Protein AF-A7T9F2-F1 (afdb_monomer_lite)

Foldseek 3Di:
DQVPDDDPDPVRVVVVVVCCVVVVVVVVVVVVVVVVVVVVVLVVVLVVVCVVPDPDDDCDVVSVVSSVVSVVVVVVVVLVVQLVVCVVPVVDDSVVSSVVSVCVVVVVNNNPDD

InterPro domains:
  IPR003280 Two pore domain potassium channel [PTHR11003] (1-114)
  IPR013099 Potassium channel domain [PF07885] (1-35)
  IPR013099 Potassium channel domain [PF07885] (74-114)

Sequence (114 aa):
GYGSITPRTPAGQLTTIAYALIGIPLTLLTLRSVGVHINAFHFYLIRSTHKKHCKNEKCTHEEVASIIMSTSGLLLTVIIVAVVMFFSVTSWTFTEALYFVFVSCSTVGFGDYV

Organism: Nematostella vectensis (NCBI:txid45351)

Radius of gyration: 20.21 Å; chains: 1; bounding box: 46×32×54 Å

Secondary structure (DSSP, 8-state):
---SS---SHHHHHHHHHHHHHHHHHHHHHHHHHHHHHHHHHHHHHHHHHHHH--SS--SHHHHHHHHHHHHHHHHHHHHHHHHHHHHHH---HHHHHHHHHHHHTT----S--

pLDDT: mean 87.22, std 11.13, range [54.22, 97.81]

Structure (mmCIF, N/CA/C/O backbone):
data_AF-A7T9F2-F1
#
_entry.id   AF-A7T9F2-F1
#
loop_
_atom_site.group_PDB
_atom_site.id
_atom_site.type_symbol
_atom_site.label_atom_id
_atom_site.label_alt_id
_atom_site.label_comp_id
_atom_site.label_asym_id
_atom_site.label_entity_id
_atom_site.label_seq_id
_atom_site.pdbx_PDB_ins_code
_atom_site.Cartn_x
_atom_site.Cartn_y
_atom_site.Cartn_z
_atom_site.occupancy
_atom_site.B_iso_or_equiv
_atom_site.auth_seq_id
_atom_site.auth_comp_id
_atom_site.auth_asym_id
_atom_site.auth_atom_id
_atom_site.pdbx_PDB_model_num
ATOM 1 N N . GLY A 1 1 ? -5.822 -5.350 8.282 1.00 85.62 1 GLY A N 1
ATOM 2 C CA . GLY A 1 1 ? -6.917 -4.513 8.805 1.00 85.62 1 GLY A CA 1
ATOM 3 C C . GLY A 1 1 ? -6.448 -3.941 10.115 1.00 85.62 1 GLY A C 1
ATOM 4 O O . GLY A 1 1 ? -5.964 -4.721 10.914 1.00 85.62 1 GLY A O 1
ATOM 5 N N . TYR A 1 2 ? -6.542 -2.625 10.302 1.00 91.50 2 TYR A N 1
ATOM 6 C CA . TYR A 1 2 ? -5.805 -1.924 11.361 1.00 91.50 2 TYR A CA 1
ATOM 7 C C . TYR A 1 2 ? -6.197 -2.296 12.793 1.00 91.50 2 TYR A C 1
ATOM 9 O O . TYR A 1 2 ? -5.390 -2.173 13.697 1.00 91.50 2 TYR A O 1
ATOM 17 N N . GLY A 1 3 ? -7.431 -2.740 13.036 1.00 90.75 3 GLY A N 1
ATOM 18 C CA . GLY A 1 3 ? -7.832 -3.210 14.366 1.00 90.75 3 GLY A CA 1
ATOM 19 C C . GLY A 1 3 ? -7.975 -2.121 15.440 1.00 90.75 3 GLY A C 1
ATOM 20 O O . GLY A 1 3 ? -8.411 -2.440 16.544 1.00 90.75 3 GLY A O 1
ATOM 21 N N . SER A 1 4 ? -7.715 -0.848 15.117 1.00 91.19 4 SER A N 1
ATOM 22 C CA . SER A 1 4 ? -7.968 0.301 16.000 1.00 91.19 4 SER A CA 1
ATOM 23 C C . SER A 1 4 ? -9.445 0.428 16.400 1.00 91.19 4 SER A C 1
ATOM 25 O O . SER A 1 4 ? -9.763 0.866 17.503 1.00 91.19 4 SER A O 1
ATOM 27 N N . ILE A 1 5 ? -10.359 -0.031 15.538 1.00 92.38 5 ILE A N 1
ATOM 28 C CA . ILE A 1 5 ? -11.799 -0.147 15.801 1.00 92.38 5 ILE A CA 1
ATOM 29 C C . ILE A 1 5 ? -12.259 -1.552 15.391 1.00 92.38 5 ILE A C 1
ATOM 31 O O . ILE A 1 5 ? -11.975 -2.005 14.281 1.00 92.38 5 ILE A O 1
ATOM 35 N N . THR A 1 6 ? -12.969 -2.255 16.282 1.00 92.81 6 THR A N 1
ATOM 36 C CA . THR A 1 6 ? -13.397 -3.654 16.079 1.00 92.81 6 THR A CA 1
ATOM 37 C C . THR A 1 6 ? -14.826 -3.919 16.575 1.00 92.81 6 THR A C 1
ATOM 39 O O . THR A 1 6 ? -15.268 -3.301 17.549 1.00 92.81 6 THR A O 1
ATOM 42 N N . PRO A 1 7 ? -15.575 -4.842 15.935 1.00 94.75 7 PRO A N 1
ATOM 43 C CA . PRO A 1 7 ? -16.935 -5.179 16.348 1.00 94.75 7 PRO A CA 1
ATOM 44 C C . PRO A 1 7 ? -16.941 -5.912 17.698 1.00 94.75 7 PRO A C 1
ATOM 46 O O . PRO A 1 7 ? -16.289 -6.943 17.873 1.00 94.75 7 PRO A O 1
ATOM 49 N N . ARG A 1 8 ? -17.721 -5.393 18.654 1.00 96.31 8 ARG A N 1
ATOM 50 C CA . ARG A 1 8 ? -17.874 -5.979 19.999 1.00 96.31 8 ARG A CA 1
ATOM 51 C C . ARG A 1 8 ? -19.139 -6.826 20.165 1.00 96.31 8 ARG A C 1
ATOM 53 O O . ARG A 1 8 ? -19.210 -7.617 21.097 1.00 96.31 8 ARG A O 1
ATOM 60 N N . THR A 1 9 ? -20.131 -6.667 19.288 1.00 97.75 9 THR A N 1
ATOM 61 C CA . THR A 1 9 ? -21.405 -7.397 19.370 1.00 97.75 9 THR A CA 1
ATOM 62 C C . THR A 1 9 ? -21.363 -8.699 18.561 1.00 97.75 9 THR A C 1
ATOM 64 O O . THR A 1 9 ? -20.728 -8.727 17.501 1.00 97.75 9 THR A O 1
ATOM 67 N N . PRO A 1 10 ? -22.087 -9.757 18.981 1.00 97.00 10 PRO A N 1
ATOM 68 C CA . PRO A 1 10 ? -22.145 -11.019 18.235 1.00 97.00 10 PRO A CA 1
ATOM 69 C C . PRO A 1 10 ? -22.642 -10.844 16.792 1.00 97.00 10 PRO A C 1
ATOM 71 O O . PRO A 1 10 ? -22.060 -11.388 15.857 1.00 97.00 10 PRO A O 1
ATOM 74 N N . ALA A 1 11 ? -23.676 -10.018 16.591 1.00 97.44 11 ALA A N 1
ATOM 75 C CA . ALA A 1 11 ? -24.203 -9.711 15.261 1.00 97.44 11 ALA A CA 1
ATOM 76 C C . ALA A 1 11 ? -23.174 -8.983 14.375 1.00 97.44 11 ALA A C 1
ATOM 78 O O . ALA A 1 11 ? -23.042 -9.297 13.190 1.00 97.44 11 ALA A O 1
ATOM 79 N N . GLY A 1 12 ? -22.409 -8.045 14.949 1.00 96.88 12 GLY A N 1
ATOM 80 C CA . GLY A 1 12 ? -21.341 -7.344 14.237 1.00 96.88 12 GLY A CA 1
ATOM 81 C C . GLY A 1 12 ? -20.223 -8.293 13.810 1.00 96.88 12 GLY A C 1
ATOM 82 O O . GLY A 1 12 ? -19.813 -8.269 12.654 1.00 96.88 12 GLY A O 1
ATOM 83 N N . GLN A 1 13 ? -19.790 -9.185 14.706 1.00 97.19 13 GLN A N 1
ATOM 84 C CA . GLN A 1 13 ? -18.762 -10.189 14.410 1.00 97.19 13 GLN A CA 1
ATOM 85 C C . GLN A 1 13 ? -19.195 -11.146 13.291 1.00 97.19 13 GLN A C 1
ATOM 87 O O . GLN A 1 13 ? -18.432 -11.370 12.352 1.00 97.19 13 GLN A O 1
ATOM 92 N N . LEU A 1 14 ? -20.434 -11.652 13.335 1.00 97.81 14 LEU A N 1
ATOM 93 C CA . LEU A 1 14 ? -20.966 -12.535 12.292 1.00 97.81 14 LEU A CA 1
ATOM 94 C C . LEU A 1 14 ? -21.044 -11.831 10.926 1.00 97.81 14 LEU A C 1
ATOM 96 O O . LEU A 1 14 ? -20.670 -12.404 9.903 1.00 97.81 14 LEU A O 1
ATOM 100 N N . THR A 1 15 ? -21.459 -10.562 10.917 1.00 96.75 15 THR A N 1
ATOM 101 C CA . THR A 1 15 ? -21.501 -9.736 9.69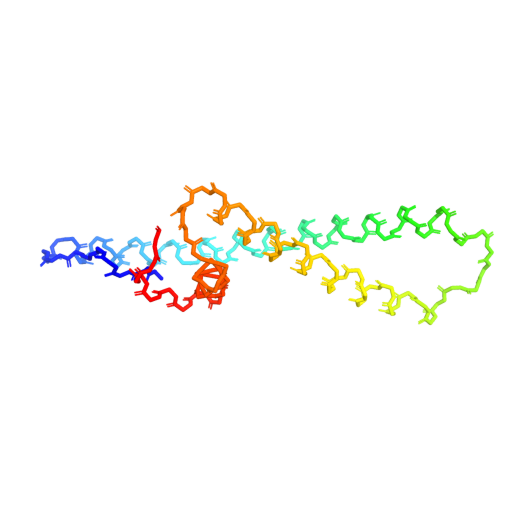9 1.00 96.75 15 THR A CA 1
ATOM 102 C C . THR A 1 15 ? -20.099 -9.514 9.127 1.00 96.75 15 THR A C 1
ATOM 104 O O . THR A 1 15 ? -19.902 -9.624 7.918 1.00 96.75 15 THR A O 1
ATOM 107 N N . THR A 1 16 ? -19.096 -9.264 9.978 1.00 96.31 16 THR A N 1
ATOM 108 C CA . THR A 1 16 ? -17.695 -9.133 9.550 1.00 96.31 16 THR A CA 1
ATOM 109 C C . THR A 1 16 ? -17.158 -10.421 8.929 1.00 96.31 16 THR A C 1
ATOM 111 O O . THR A 1 16 ? -16.464 -10.345 7.917 1.00 96.31 16 THR A O 1
ATOM 114 N N . ILE A 1 17 ? -17.505 -11.594 9.472 1.00 97.25 17 ILE A N 1
ATOM 115 C CA . ILE A 1 17 ? -17.122 -12.889 8.885 1.00 97.25 17 ILE A CA 1
ATOM 116 C C . ILE A 1 17 ? -17.710 -13.028 7.475 1.00 97.25 17 ILE A C 1
ATOM 118 O O . ILE A 1 17 ? -16.969 -13.291 6.529 1.00 97.25 17 ILE A O 1
ATOM 122 N N . ALA A 1 18 ? -19.017 -12.799 7.313 1.00 97.81 18 ALA A N 1
ATOM 123 C CA . ALA A 1 18 ? -19.677 -12.889 6.009 1.00 97.81 18 ALA A CA 1
ATOM 124 C C . ALA A 1 18 ? -19.081 -11.904 4.985 1.00 97.81 18 ALA A C 1
ATOM 126 O O . ALA A 1 18 ? -18.804 -12.279 3.845 1.00 97.81 18 ALA A O 1
ATOM 127 N N . TYR A 1 19 ? -18.815 -10.664 5.409 1.00 96.81 19 TYR A N 1
ATOM 128 C CA . TYR A 1 19 ? -18.162 -9.652 4.581 1.00 96.81 19 TYR A CA 1
ATOM 129 C C . TYR A 1 19 ? -16.752 -10.078 4.152 1.00 96.81 19 TYR A C 1
ATOM 131 O O . TYR A 1 19 ? -16.415 -9.977 2.975 1.00 96.81 19 TYR A O 1
ATOM 139 N N . ALA A 1 20 ? -15.931 -10.584 5.076 1.00 96.75 20 ALA A N 1
ATOM 140 C CA . ALA A 1 20 ? -14.557 -10.983 4.787 1.00 96.75 20 ALA A CA 1
ATOM 141 C C . ALA A 1 20 ? -14.484 -12.176 3.820 1.00 96.75 20 ALA A C 1
ATOM 143 O O . ALA A 1 20 ? -13.642 -12.177 2.921 1.00 96.75 20 ALA A O 1
ATOM 144 N N . LEU A 1 21 ? -15.390 -13.153 3.955 1.00 97.69 21 LEU A N 1
ATOM 145 C CA . LEU A 1 21 ? -15.448 -14.329 3.080 1.00 97.69 21 LEU A CA 1
ATOM 146 C C . LEU A 1 21 ? -15.672 -13.966 1.608 1.00 97.69 21 LEU A C 1
ATOM 148 O O . LEU A 1 21 ? -15.108 -14.616 0.734 1.00 97.69 21 LEU A O 1
ATOM 152 N N . ILE A 1 22 ? -16.465 -12.931 1.331 1.00 97.50 22 ILE A N 1
ATOM 153 C CA . ILE A 1 22 ? -16.732 -12.461 -0.037 1.00 97.50 22 ILE A CA 1
ATOM 154 C C . ILE A 1 22 ? -15.693 -11.413 -0.460 1.00 97.50 22 ILE A C 1
ATOM 156 O O . ILE A 1 22 ? -15.179 -11.438 -1.578 1.00 97.50 22 ILE A O 1
ATOM 160 N N . GLY A 1 23 ? -15.356 -10.495 0.444 1.00 97.31 23 GLY A N 1
ATOM 161 C CA . GLY A 1 23 ? -14.493 -9.353 0.173 1.00 97.31 23 GLY A CA 1
ATOM 162 C C . GLY A 1 23 ? -13.041 -9.731 -0.103 1.00 97.31 23 GLY A C 1
ATOM 163 O O . GLY A 1 23 ? -12.443 -9.164 -1.015 1.00 97.31 23 GLY A O 1
ATOM 164 N N . ILE A 1 24 ? -12.467 -10.693 0.630 1.00 96.44 24 ILE A N 1
ATOM 165 C CA . ILE A 1 24 ? -11.063 -11.096 0.440 1.00 96.44 24 ILE A CA 1
ATOM 166 C C . ILE A 1 24 ? -10.845 -11.699 -0.961 1.00 96.44 24 ILE A C 1
ATOM 168 O O . ILE A 1 24 ? -9.972 -11.193 -1.671 1.00 96.44 24 ILE A O 1
ATOM 172 N N . PRO A 1 25 ? -11.635 -12.691 -1.430 1.00 97.44 25 PRO A N 1
ATOM 173 C CA . PRO A 1 25 ? -11.509 -13.201 -2.795 1.00 97.44 25 PRO A CA 1
ATOM 174 C C . PRO A 1 25 ? -11.673 -12.116 -3.859 1.00 97.44 25 PRO A C 1
ATOM 176 O O . PRO A 1 25 ? -10.856 -12.033 -4.774 1.00 97.44 25 PRO A O 1
ATOM 179 N N . LEU A 1 26 ? -12.685 -11.250 -3.729 1.00 97.06 26 LEU A N 1
ATOM 180 C CA . LEU A 1 26 ? -12.898 -10.154 -4.676 1.00 97.06 26 LEU A CA 1
ATOM 181 C C . LEU A 1 26 ? -11.712 -9.184 -4.694 1.00 97.06 26 LEU A C 1
ATOM 183 O O . LEU A 1 26 ? -11.259 -8.806 -5.770 1.00 97.06 26 LEU A O 1
ATOM 187 N N . THR A 1 27 ? -11.164 -8.839 -3.528 1.00 96.06 27 THR A N 1
ATOM 188 C CA . THR A 1 27 ? -9.991 -7.960 -3.410 1.00 96.06 27 THR A CA 1
ATOM 189 C C . THR A 1 27 ? -8.756 -8.585 -4.058 1.00 96.06 27 THR A C 1
ATOM 191 O O . THR A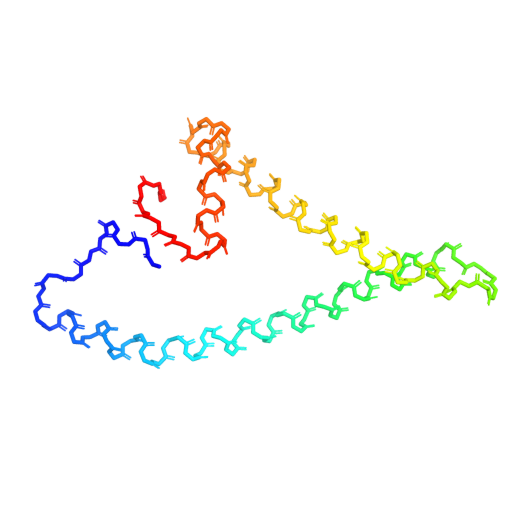 1 27 ? -8.001 -7.897 -4.734 1.00 96.06 27 THR A O 1
ATOM 194 N N . LEU A 1 28 ? -8.551 -9.897 -3.917 1.00 95.94 28 LEU A N 1
ATOM 195 C CA . LEU A 1 28 ? -7.447 -10.591 -4.588 1.00 95.94 28 LEU A CA 1
ATOM 196 C C . LEU A 1 28 ? -7.618 -10.602 -6.113 1.00 95.94 28 LEU A C 1
ATOM 198 O O . LEU A 1 28 ? -6.647 -10.419 -6.850 1.00 95.94 28 LEU A O 1
ATOM 202 N N . LEU A 1 29 ? -8.849 -10.779 -6.603 1.00 96.75 29 LEU A N 1
ATOM 203 C CA . LEU A 1 29 ? -9.149 -10.731 -8.036 1.00 96.75 29 LEU A CA 1
ATOM 204 C C . LEU A 1 29 ? -8.931 -9.331 -8.620 1.00 96.75 29 LEU A C 1
ATOM 206 O O . LEU A 1 29 ? -8.332 -9.198 -9.691 1.00 96.75 29 LEU A O 1
ATOM 210 N N . THR A 1 30 ? -9.376 -8.284 -7.923 1.00 97.00 30 THR A N 1
ATOM 211 C CA . THR A 1 30 ? -9.154 -6.902 -8.362 1.00 97.00 30 THR A CA 1
ATOM 212 C C . THR A 1 30 ? -7.679 -6.533 -8.285 1.00 97.00 30 THR A C 1
ATOM 214 O O . THR A 1 30 ? -7.166 -5.962 -9.245 1.00 97.00 30 THR A O 1
ATOM 217 N N . LEU A 1 31 ? -6.968 -6.937 -7.227 1.00 95.44 31 LEU A N 1
ATOM 218 C CA . LEU A 1 31 ? -5.525 -6.731 -7.096 1.00 95.44 31 LEU A CA 1
ATOM 219 C C . LEU A 1 31 ? -4.764 -7.383 -8.255 1.00 95.44 31 LEU A C 1
ATOM 221 O O . LEU A 1 31 ? -3.897 -6.751 -8.856 1.00 95.44 31 LEU A O 1
ATOM 225 N N . ARG A 1 32 ? -5.135 -8.614 -8.634 1.00 96.44 32 ARG A N 1
ATOM 226 C CA . ARG A 1 32 ? -4.579 -9.286 -9.815 1.00 96.44 32 ARG A CA 1
ATOM 227 C C . ARG A 1 32 ? -4.840 -8.485 -11.091 1.00 96.44 32 ARG A C 1
ATOM 229 O O . ARG A 1 32 ? -3.914 -8.277 -11.870 1.00 96.44 32 ARG A O 1
ATOM 236 N N . SER A 1 33 ? -6.082 -8.053 -11.315 1.00 96.75 33 SER A N 1
ATOM 237 C CA . SER A 1 33 ? -6.455 -7.274 -12.502 1.00 96.75 33 SER A CA 1
ATOM 238 C C . SER A 1 33 ? -5.652 -5.976 -12.589 1.00 96.75 33 SER A C 1
ATOM 240 O O . SER A 1 33 ? -5.007 -5.713 -13.603 1.00 96.75 33 SER A O 1
ATOM 242 N N . VAL A 1 34 ? -5.614 -5.197 -11.506 1.00 95.75 34 VAL A N 1
ATOM 243 C CA . VAL A 1 34 ? -4.840 -3.953 -11.422 1.00 95.75 34 VAL A CA 1
ATOM 244 C C . VAL A 1 34 ? -3.354 -4.224 -11.656 1.00 95.75 34 VAL A C 1
ATOM 246 O O . VAL A 1 34 ? -2.728 -3.506 -12.429 1.00 95.75 34 VAL A O 1
ATOM 249 N N . GLY A 1 35 ? -2.801 -5.302 -11.094 1.00 92.38 35 GLY A N 1
ATOM 250 C CA . GLY A 1 35 ? -1.414 -5.709 -11.328 1.00 92.38 35 GLY A CA 1
ATOM 251 C C . GLY A 1 35 ? -1.093 -5.964 -12.805 1.00 92.38 35 GLY A C 1
ATOM 252 O O . GLY A 1 35 ? -0.052 -5.526 -13.291 1.00 92.38 35 GLY A O 1
ATOM 253 N N . VAL A 1 36 ? -2.002 -6.598 -13.554 1.00 94.44 36 VAL A N 1
ATOM 254 C CA . VAL A 1 36 ? -1.837 -6.800 -15.006 1.00 94.44 36 VAL A CA 1
ATOM 255 C C . VAL A 1 36 ? -1.860 -5.470 -15.759 1.00 94.44 36 VAL A C 1
ATOM 257 O O . VAL A 1 36 ? -1.027 -5.259 -16.639 1.00 94.44 36 VAL A O 1
ATOM 260 N N . HIS A 1 37 ? -2.763 -4.555 -15.398 1.00 93.69 37 HIS A N 1
ATOM 261 C CA . HIS A 1 37 ? -2.831 -3.229 -16.018 1.00 93.69 37 HIS A CA 1
ATOM 262 C C . HIS A 1 37 ? -1.576 -2.398 -15.726 1.00 93.69 37 HIS A C 1
ATOM 264 O O . HIS A 1 37 ? -1.037 -1.776 -16.640 1.00 93.69 37 HIS A O 1
ATOM 270 N N . ILE A 1 38 ? -1.072 -2.433 -14.487 1.00 91.25 38 ILE A N 1
ATOM 271 C CA . ILE A 1 38 ? 0.186 -1.780 -14.104 1.00 91.25 38 ILE A CA 1
ATOM 272 C C . ILE A 1 38 ? 1.339 -2.359 -14.918 1.00 91.25 38 ILE A C 1
ATOM 274 O O . ILE A 1 38 ? 2.113 -1.599 -15.484 1.00 91.25 38 ILE A O 1
ATOM 278 N N . ASN A 1 39 ? 1.432 -3.684 -15.042 1.00 89.38 39 ASN A N 1
ATOM 279 C CA . ASN A 1 39 ? 2.494 -4.328 -15.810 1.00 89.38 39 ASN A CA 1
ATOM 280 C C . ASN A 1 39 ? 2.430 -3.961 -17.304 1.00 89.38 39 ASN A C 1
ATOM 282 O O . ASN A 1 39 ? 3.446 -3.628 -17.910 1.00 89.38 39 ASN A O 1
ATOM 286 N N . ALA A 1 40 ? 1.232 -3.951 -17.896 1.00 90.44 40 ALA A N 1
ATOM 287 C CA . ALA A 1 40 ? 1.031 -3.519 -19.278 1.00 90.44 40 ALA A CA 1
ATOM 288 C C . ALA A 1 40 ? 1.432 -2.049 -19.481 1.00 90.44 40 ALA A C 1
ATOM 290 O O . ALA A 1 40 ? 2.111 -1.719 -20.455 1.00 90.44 40 ALA A O 1
ATOM 291 N N . PHE A 1 41 ? 1.065 -1.174 -18.541 1.00 88.62 41 PHE A N 1
ATOM 292 C CA . PHE A 1 41 ? 1.478 0.226 -18.542 1.00 88.62 41 PHE A CA 1
ATOM 293 C C . PHE A 1 41 ? 2.998 0.375 -18.382 1.00 88.62 41 PHE A C 1
ATOM 295 O O . PHE A 1 41 ? 3.620 1.165 -19.089 1.00 88.62 41 PHE A O 1
ATOM 302 N N . HIS A 1 42 ? 3.616 -0.432 -17.519 1.00 86.81 42 HIS A N 1
ATOM 303 C CA . HIS A 1 42 ? 5.060 -0.446 -17.292 1.00 86.81 42 HIS A CA 1
ATOM 304 C C . HIS A 1 42 ? 5.817 -0.830 -18.566 1.00 86.81 42 HIS A C 1
ATOM 306 O O . HIS A 1 42 ? 6.697 -0.098 -19.018 1.00 86.81 42 HIS A O 1
ATOM 312 N N . PHE A 1 43 ? 5.402 -1.915 -19.226 1.00 85.56 43 PHE A N 1
ATOM 313 C CA . PHE A 1 43 ? 5.946 -2.309 -20.526 1.00 85.56 43 PHE A CA 1
ATOM 314 C C . PHE A 1 43 ? 5.699 -1.260 -21.613 1.00 85.56 43 PHE A C 1
ATOM 316 O O . PHE A 1 43 ? 6.575 -1.024 -22.447 1.00 85.56 43 PHE A O 1
ATOM 323 N N . TYR A 1 44 ? 4.541 -0.596 -21.602 1.00 86.44 44 TYR A N 1
ATOM 324 C CA . TYR A 1 44 ? 4.258 0.508 -22.516 1.00 86.44 44 TYR A CA 1
ATOM 325 C C . TYR A 1 44 ? 5.242 1.675 -22.325 1.00 86.44 44 TYR A C 1
ATOM 327 O O . TYR A 1 44 ? 5.794 2.173 -23.311 1.00 86.44 44 TYR A O 1
ATOM 335 N N . LEU A 1 45 ? 5.522 2.077 -21.079 1.00 84.00 45 LEU A N 1
ATOM 336 C CA . LEU A 1 45 ? 6.493 3.131 -20.773 1.00 84.00 45 LEU A CA 1
ATOM 337 C C . LEU A 1 45 ? 7.910 2.747 -21.205 1.00 84.00 45 LEU A C 1
ATOM 339 O O . LEU A 1 45 ? 8.556 3.536 -21.895 1.00 84.00 45 LEU A O 1
ATOM 343 N N . ILE A 1 46 ? 8.362 1.534 -20.868 1.00 82.00 46 ILE A N 1
ATOM 344 C CA . ILE A 1 46 ? 9.688 1.023 -21.255 1.00 82.00 46 ILE A CA 1
ATOM 345 C C . ILE A 1 46 ? 9.827 0.994 -22.778 1.00 82.00 46 ILE A C 1
ATOM 347 O O . ILE A 1 46 ? 10.835 1.427 -23.329 1.00 82.00 46 ILE A O 1
ATOM 351 N N . ARG A 1 47 ? 8.802 0.533 -23.500 1.00 81.38 47 ARG A N 1
ATOM 352 C CA . ARG A 1 47 ? 8.836 0.504 -24.966 1.00 81.38 47 ARG A CA 1
ATOM 353 C C . ARG A 1 47 ? 8.842 1.912 -25.565 1.00 81.38 47 ARG A C 1
ATOM 355 O O . ARG A 1 47 ? 9.493 2.137 -26.585 1.00 81.38 47 ARG A O 1
ATOM 362 N N . SER A 1 48 ? 8.151 2.863 -24.939 1.00 79.81 48 SER A N 1
ATOM 363 C CA . SER A 1 48 ? 8.135 4.269 -25.356 1.00 79.81 48 SER A CA 1
ATOM 364 C C . SER A 1 48 ? 9.497 4.947 -25.163 1.00 79.81 48 SER A C 1
ATOM 366 O O . SER A 1 48 ? 9.955 5.667 -26.053 1.00 79.81 48 SER A O 1
ATOM 368 N N . THR A 1 49 ? 10.188 4.684 -24.050 1.00 74.69 49 THR A N 1
ATOM 369 C CA . THR A 1 49 ? 11.554 5.182 -23.817 1.00 74.69 49 THR A CA 1
ATOM 370 C C . THR A 1 49 ? 12.567 4.478 -24.714 1.00 74.69 49 THR A C 1
ATOM 372 O O . THR A 1 49 ? 13.378 5.149 -25.349 1.00 74.69 49 THR A O 1
ATOM 375 N N . HIS A 1 50 ? 12.466 3.157 -24.872 1.00 75.06 50 HIS A N 1
ATOM 376 C CA . HIS A 1 50 ? 13.352 2.379 -25.737 1.00 75.06 50 HIS A CA 1
ATOM 377 C C . HIS A 1 50 ? 13.248 2.806 -27.206 1.00 75.06 50 HIS A C 1
ATOM 379 O O . HIS A 1 50 ? 14.266 3.013 -27.857 1.00 75.06 50 HIS A O 1
ATOM 385 N N . LYS A 1 51 ? 12.034 3.053 -27.725 1.00 70.81 51 LYS A N 1
ATOM 386 C CA . LYS A 1 51 ? 11.833 3.565 -29.095 1.00 70.81 51 LYS A CA 1
ATOM 387 C C . LYS A 1 51 ? 12.463 4.949 -29.314 1.00 70.81 51 LYS A C 1
ATOM 389 O O . LYS A 1 51 ? 12.809 5.285 -30.443 1.00 70.81 51 LYS A O 1
ATOM 394 N N . LYS A 1 52 ? 12.606 5.756 -28.257 1.00 68.06 52 LYS A N 1
ATOM 395 C CA . LYS A 1 52 ? 13.301 7.052 -28.311 1.00 68.06 52 LYS A CA 1
ATOM 396 C C . LYS A 1 52 ? 14.826 6.913 -28.199 1.00 68.06 52 LYS A C 1
ATOM 398 O O . LYS A 1 52 ? 15.519 7.799 -28.689 1.00 68.06 52 LYS A O 1
ATOM 403 N N . HIS A 1 53 ? 15.335 5.851 -27.565 1.00 64.88 53 HIS A N 1
ATOM 404 C CA . HIS A 1 53 ? 16.753 5.709 -27.202 1.00 64.88 53 HIS A CA 1
ATOM 405 C C . HIS A 1 53 ? 17.542 4.703 -28.070 1.00 64.88 53 HIS A C 1
ATOM 407 O O . HIS A 1 53 ? 18.664 5.012 -28.461 1.00 64.88 53 HIS A O 1
ATOM 413 N N . CYS A 1 54 ? 16.978 3.549 -28.458 1.00 63.59 54 CYS A N 1
ATOM 414 C CA . CYS A 1 54 ? 17.632 2.597 -29.373 1.00 63.59 54 CYS A CA 1
ATOM 415 C C . CYS A 1 54 ? 17.187 2.867 -30.824 1.00 63.59 54 CYS A C 1
ATOM 417 O O . CYS A 1 54 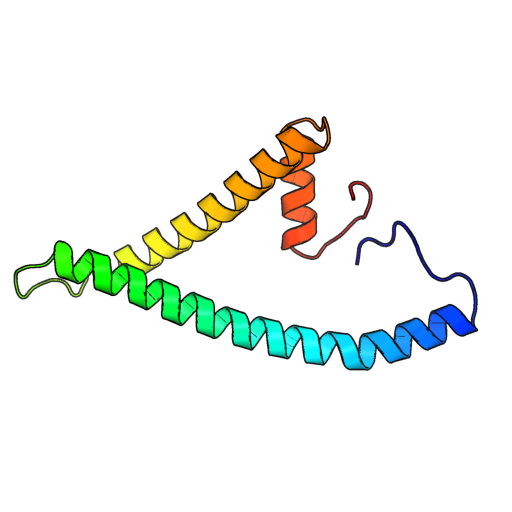? 16.086 2.508 -31.243 1.00 63.59 54 CYS A O 1
ATOM 419 N N . LYS A 1 55 ? 18.070 3.504 -31.608 1.00 60.66 55 LYS A N 1
ATOM 420 C CA . LYS A 1 55 ? 17.928 3.685 -33.068 1.00 60.66 55 LYS A CA 1
ATOM 421 C C . LYS A 1 55 ? 18.555 2.539 -33.888 1.00 60.66 55 LYS A C 1
ATOM 423 O O . LYS A 1 55 ? 18.352 2.520 -35.094 1.00 60.66 55 LYS A O 1
ATOM 428 N N . ASN A 1 56 ? 19.298 1.614 -33.259 1.00 54.75 56 ASN A N 1
ATOM 429 C CA . ASN A 1 56 ? 20.038 0.517 -33.909 1.00 54.75 56 ASN A CA 1
ATOM 430 C C . ASN A 1 56 ? 19.926 -0.833 -33.155 1.00 54.75 56 ASN A C 1
ATOM 432 O O . ASN A 1 56 ? 19.623 -0.879 -31.968 1.00 54.75 56 ASN A O 1
ATOM 436 N N . GLU A 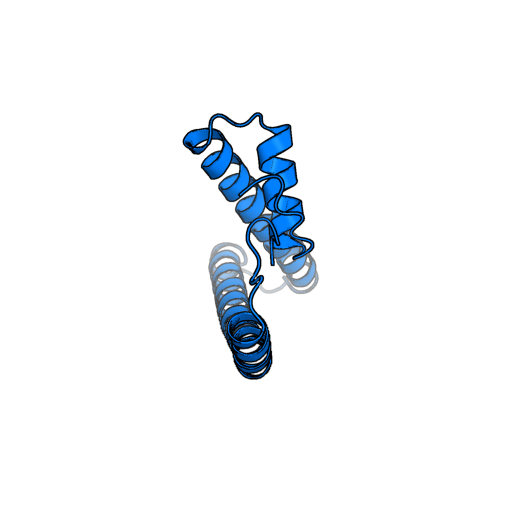1 57 ? 20.210 -1.919 -33.882 1.00 54.31 57 GLU A N 1
ATOM 437 C CA . GLU A 1 57 ? 19.724 -3.311 -33.751 1.00 54.31 57 GLU A CA 1
ATOM 438 C C . GLU A 1 57 ? 20.258 -4.184 -32.583 1.00 54.31 57 GLU A C 1
ATOM 440 O O . GLU A 1 57 ? 19.976 -5.377 -32.542 1.00 54.31 57 GLU A O 1
ATOM 445 N N . LYS A 1 58 ? 21.014 -3.657 -31.608 1.00 54.22 58 LYS A N 1
ATOM 446 C CA . LYS A 1 58 ? 21.659 -4.492 -30.562 1.00 54.22 58 LYS A CA 1
ATOM 447 C C . LYS A 1 58 ? 21.326 -4.044 -29.134 1.00 54.22 58 LYS A C 1
ATOM 449 O O . LYS A 1 58 ? 22.192 -3.521 -28.448 1.00 54.22 58 LYS A O 1
ATOM 454 N N . CYS A 1 59 ? 20.097 -4.280 -28.673 1.00 57.66 59 CYS A N 1
ATOM 455 C CA . CYS A 1 59 ? 19.670 -3.984 -27.296 1.00 57.66 59 CYS A CA 1
ATOM 456 C C . CYS A 1 59 ? 18.926 -5.203 -26.697 1.00 57.66 59 CYS A C 1
ATOM 458 O O . CYS A 1 59 ? 17.725 -5.128 -26.524 1.00 57.66 59 CYS A O 1
ATOM 460 N N . THR A 1 60 ? 19.579 -6.351 -26.437 1.00 57.66 60 THR A N 1
ATOM 461 C CA . THR A 1 60 ? 18.886 -7.553 -25.877 1.00 57.66 60 THR A CA 1
ATOM 462 C C . THR A 1 60 ? 19.295 -7.879 -24.433 1.00 57.66 60 THR A C 1
ATOM 464 O O . THR A 1 60 ? 18.455 -8.230 -23.612 1.00 57.66 60 THR A O 1
ATOM 467 N N . HIS A 1 61 ? 20.573 -7.714 -24.064 1.00 56.75 61 HIS A N 1
ATOM 468 C CA . HIS A 1 61 ? 21.036 -7.933 -22.678 1.00 56.75 61 HIS A CA 1
ATOM 469 C C . HIS A 1 61 ? 20.719 -6.752 -21.736 1.00 56.75 61 HIS A C 1
ATOM 471 O O . HIS A 1 61 ? 20.636 -6.931 -20.522 1.00 56.75 61 HIS A O 1
ATOM 477 N N . GLU A 1 62 ? 20.505 -5.554 -22.287 1.00 63.81 62 GLU A N 1
ATOM 478 C CA . GLU A 1 62 ? 20.166 -4.341 -21.528 1.00 63.81 62 GLU A CA 1
ATOM 479 C C . GLU A 1 62 ? 18.675 -4.261 -21.153 1.00 63.81 62 GLU A C 1
ATOM 481 O O . GLU A 1 62 ? 18.313 -3.568 -20.203 1.00 63.81 62 GLU A O 1
ATOM 486 N N . GLU A 1 63 ? 17.797 -5.004 -21.835 1.00 67.06 63 GLU A N 1
ATOM 487 C CA . GLU A 1 63 ? 16.345 -4.957 -21.609 1.00 67.06 63 GLU A CA 1
ATOM 488 C C . GLU A 1 63 ? 15.958 -5.499 -20.228 1.00 67.06 63 GLU A C 1
ATOM 490 O O . GLU A 1 63 ? 15.176 -4.872 -19.515 1.00 67.06 63 GLU A O 1
ATOM 495 N N . VAL A 1 64 ? 16.554 -6.618 -19.799 1.00 71.31 64 VAL A N 1
ATOM 496 C CA . VAL A 1 64 ? 16.285 -7.207 -18.474 1.00 71.31 64 VAL A CA 1
ATOM 497 C C . VAL A 1 64 ? 16.766 -6.275 -17.357 1.00 71.31 64 VAL A C 1
ATOM 499 O O . VAL A 1 64 ? 16.045 -6.055 -16.384 1.00 71.31 64 VAL A O 1
ATOM 502 N N . ALA A 1 65 ? 17.942 -5.662 -17.518 1.00 74.38 65 ALA A N 1
ATOM 503 C CA . ALA A 1 65 ? 18.458 -4.675 -16.571 1.00 74.38 65 ALA A CA 1
ATOM 504 C C . ALA A 1 65 ? 17.570 -3.417 -16.518 1.00 74.38 65 ALA A C 1
ATOM 506 O O . ALA A 1 65 ? 17.260 -2.928 -15.433 1.00 74.38 65 ALA A O 1
ATOM 507 N N . SER A 1 66 ? 17.093 -2.930 -17.669 1.00 75.06 66 SER A N 1
ATOM 508 C CA . SER A 1 66 ? 16.174 -1.788 -17.765 1.00 75.06 66 SER A CA 1
ATOM 509 C C . SER A 1 66 ? 14.818 -2.066 -17.102 1.00 75.06 66 SER A C 1
ATOM 511 O O . SER A 1 66 ? 14.276 -1.212 -16.394 1.00 75.06 66 SER A O 1
ATOM 513 N N . ILE A 1 67 ? 14.283 -3.281 -17.249 1.00 78.62 67 ILE A N 1
ATOM 514 C CA . ILE A 1 67 ? 13.045 -3.704 -16.579 1.00 78.62 67 ILE A CA 1
ATOM 515 C C . ILE A 1 67 ? 13.234 -3.727 -15.059 1.00 78.62 67 ILE A C 1
ATOM 517 O O . ILE A 1 67 ? 12.411 -3.167 -14.336 1.00 78.62 67 ILE A O 1
ATOM 521 N N . ILE A 1 68 ? 14.327 -4.311 -14.560 1.00 81.69 68 ILE A N 1
ATOM 522 C CA . ILE A 1 68 ? 14.606 -4.362 -13.116 1.00 81.69 68 ILE A CA 1
ATOM 523 C C . ILE A 1 68 ? 14.773 -2.945 -12.548 1.00 81.69 68 ILE A C 1
ATOM 525 O O . ILE A 1 68 ? 14.137 -2.609 -11.549 1.00 81.69 68 ILE A O 1
ATOM 529 N N . MET A 1 69 ? 15.559 -2.095 -13.214 1.00 81.31 69 MET A N 1
ATOM 530 C CA . MET A 1 69 ? 15.814 -0.712 -12.794 1.00 81.31 69 MET A CA 1
ATOM 531 C C . MET A 1 69 ? 14.560 0.170 -12.836 1.00 81.31 69 MET A C 1
ATOM 533 O O . MET A 1 69 ? 14.336 0.983 -11.942 1.00 81.31 69 MET A O 1
ATOM 537 N N . SER A 1 70 ? 13.715 0.019 -13.857 1.00 83.69 70 SER A N 1
ATOM 538 C CA . SER A 1 70 ? 12.462 0.780 -13.951 1.00 83.69 70 SER A CA 1
ATOM 539 C C . SER A 1 70 ? 11.427 0.313 -12.927 1.00 83.69 70 SER A C 1
ATOM 541 O O . SER A 1 70 ? 10.700 1.136 -12.375 1.00 83.69 70 SER A O 1
ATOM 543 N N . THR A 1 71 ? 11.369 -0.990 -12.639 1.00 85.69 71 THR A N 1
ATOM 544 C CA . THR A 1 71 ? 10.437 -1.553 -11.650 1.00 85.69 71 THR A CA 1
ATOM 545 C C . THR A 1 71 ? 10.820 -1.130 -10.233 1.00 85.69 71 THR A C 1
ATOM 547 O O . THR A 1 71 ? 9.962 -0.675 -9.477 1.00 85.69 71 THR A O 1
ATOM 550 N N . SER A 1 72 ? 12.108 -1.206 -9.876 1.00 86.06 72 SER A N 1
ATOM 551 C CA . SER A 1 72 ? 12.596 -0.717 -8.581 1.00 86.06 72 SER A CA 1
ATOM 552 C C . SER A 1 72 ? 12.422 0.799 -8.444 1.00 86.06 72 SER A C 1
ATOM 554 O O . SER A 1 72 ? 11.981 1.269 -7.397 1.00 86.06 72 SER A O 1
ATOM 556 N N . GLY A 1 73 ? 12.666 1.563 -9.514 1.00 87.88 73 GLY A N 1
ATOM 557 C CA . GLY A 1 73 ? 12.419 3.004 -9.550 1.00 87.88 73 GLY A CA 1
ATOM 558 C C . GLY A 1 73 ? 10.950 3.370 -9.318 1.00 87.88 73 GLY A C 1
ATOM 559 O O . GLY A 1 73 ? 10.663 4.270 -8.527 1.00 87.88 73 GLY A O 1
ATOM 560 N N . LEU A 1 74 ? 10.007 2.650 -9.937 1.00 87.81 74 LEU A N 1
ATOM 561 C CA . LEU A 1 74 ? 8.573 2.864 -9.716 1.00 87.81 74 LEU A CA 1
ATOM 562 C C . LEU A 1 74 ? 8.192 2.610 -8.252 1.00 87.81 74 LEU A C 1
ATOM 564 O O . LEU A 1 74 ? 7.517 3.442 -7.648 1.00 87.81 74 LEU A O 1
ATOM 568 N N . LEU A 1 75 ? 8.666 1.504 -7.668 1.00 87.50 75 LEU A N 1
ATOM 569 C CA . LEU A 1 75 ? 8.413 1.169 -6.263 1.00 87.50 75 LEU A CA 1
ATOM 570 C C . LEU A 1 75 ? 8.950 2.246 -5.312 1.00 87.50 75 LEU A C 1
ATOM 572 O O . LEU A 1 75 ? 8.221 2.698 -4.430 1.00 87.50 75 LEU A O 1
ATOM 576 N N . LEU A 1 76 ? 10.187 2.708 -5.519 1.00 88.88 76 LEU A N 1
ATOM 577 C CA . LEU A 1 76 ? 10.773 3.789 -4.721 1.00 88.88 76 LEU A CA 1
ATOM 578 C C . LEU A 1 76 ? 9.976 5.088 -4.859 1.00 88.88 76 LEU A C 1
ATOM 580 O O . LEU A 1 76 ? 9.711 5.754 -3.862 1.00 88.88 76 LEU A O 1
ATOM 584 N N . THR A 1 77 ? 9.551 5.426 -6.077 1.00 88.06 77 THR A N 1
ATOM 585 C CA . THR A 1 77 ? 8.769 6.643 -6.332 1.00 88.06 77 THR A CA 1
ATOM 586 C C . THR A 1 77 ? 7.425 6.597 -5.603 1.00 88.06 77 THR A C 1
ATOM 588 O O . THR A 1 77 ? 7.048 7.577 -4.968 1.00 88.06 77 THR A O 1
ATOM 591 N N . VAL A 1 78 ? 6.728 5.454 -5.624 1.00 90.31 78 VAL A N 1
ATOM 592 C CA . V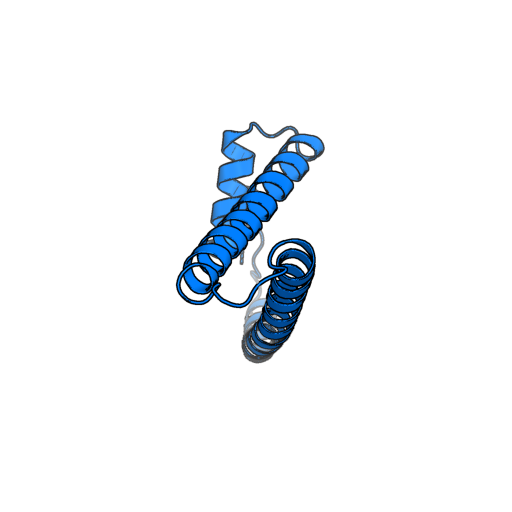AL A 1 78 ? 5.459 5.268 -4.897 1.00 90.31 78 VAL A CA 1
ATOM 593 C C . VAL A 1 78 ? 5.652 5.441 -3.388 1.00 90.31 78 VAL A C 1
ATOM 595 O O . VAL A 1 78 ? 4.867 6.146 -2.756 1.00 90.31 78 VAL A O 1
ATOM 598 N N . ILE A 1 79 ? 6.712 4.857 -2.816 1.00 90.88 79 ILE A N 1
ATOM 599 C CA . ILE A 1 79 ? 7.015 4.982 -1.382 1.00 90.88 79 ILE A CA 1
ATOM 600 C C . ILE A 1 79 ? 7.326 6.438 -1.016 1.00 90.88 79 ILE A C 1
ATOM 602 O O . ILE A 1 79 ? 6.766 6.956 -0.053 1.00 90.88 79 ILE A O 1
ATOM 606 N N . ILE A 1 80 ? 8.173 7.123 -1.791 1.00 91.69 80 ILE A N 1
ATOM 607 C CA . ILE A 1 80 ? 8.545 8.523 -1.534 1.00 91.69 80 ILE A CA 1
ATOM 608 C C . ILE A 1 80 ? 7.313 9.428 -1.598 1.00 91.69 80 ILE A C 1
ATOM 610 O O . ILE A 1 80 ? 7.095 10.228 -0.689 1.00 91.69 80 ILE A O 1
ATOM 614 N N . VAL A 1 81 ? 6.486 9.286 -2.639 1.00 93.44 81 VAL A N 1
ATOM 615 C CA . VAL A 1 81 ? 5.258 10.078 -2.796 1.00 93.44 81 VAL A CA 1
ATOM 616 C C . VAL A 1 81 ? 4.312 9.852 -1.618 1.00 93.44 81 VAL A C 1
ATOM 618 O O . VAL A 1 81 ? 3.777 10.822 -1.083 1.00 93.44 81 VAL A O 1
ATOM 621 N N . ALA A 1 82 ? 4.140 8.602 -1.175 1.00 91.06 82 ALA A N 1
ATOM 622 C CA . ALA A 1 82 ? 3.309 8.286 -0.019 1.00 91.06 82 ALA A CA 1
ATOM 623 C C . ALA A 1 82 ? 3.837 8.953 1.263 1.00 91.06 82 ALA A C 1
ATOM 625 O O . ALA A 1 82 ? 3.080 9.631 1.953 1.00 91.06 82 ALA A O 1
ATOM 626 N N . VAL A 1 83 ? 5.136 8.832 1.554 1.00 91.62 83 VAL A N 1
ATOM 627 C CA . VAL A 1 83 ? 5.744 9.428 2.756 1.00 91.62 83 VAL A CA 1
ATOM 628 C C . VAL A 1 83 ? 5.630 10.953 2.751 1.00 91.62 83 VAL A C 1
ATOM 630 O O . VAL A 1 83 ? 5.261 11.532 3.769 1.00 91.62 83 VAL A O 1
ATOM 633 N N . VAL A 1 84 ? 5.889 11.608 1.615 1.00 91.81 84 VAL A N 1
ATOM 634 C CA . VAL A 1 84 ? 5.770 13.072 1.488 1.00 91.81 84 VAL A CA 1
ATOM 635 C C . VAL A 1 84 ? 4.326 13.532 1.687 1.00 91.81 84 VAL A C 1
ATOM 637 O O . VAL A 1 84 ? 4.091 14.497 2.414 1.00 91.81 84 VAL A O 1
ATOM 640 N N . MET A 1 85 ? 3.359 12.831 1.085 1.00 91.00 85 MET A N 1
ATOM 641 C CA . MET A 1 85 ? 1.933 13.108 1.277 1.00 91.00 85 MET A CA 1
ATOM 642 C C . MET A 1 85 ? 1.558 13.052 2.758 1.00 91.00 85 MET A C 1
ATOM 644 O O . MET A 1 85 ? 1.056 14.042 3.286 1.00 91.00 85 MET A O 1
ATOM 648 N N . PHE A 1 86 ? 1.857 11.947 3.447 1.00 88.62 86 PHE A N 1
ATOM 649 C CA . PHE A 1 86 ? 1.508 11.810 4.862 1.00 88.62 86 PHE A CA 1
ATOM 650 C C . PHE A 1 86 ? 2.243 12.828 5.736 1.00 88.62 86 PHE A C 1
ATOM 652 O O . PHE A 1 86 ? 1.595 13.518 6.512 1.00 88.62 86 PHE A O 1
ATOM 659 N N . PHE A 1 87 ? 3.543 13.042 5.528 1.00 87.00 87 PHE A N 1
ATOM 660 C CA . PHE A 1 87 ? 4.305 14.065 6.250 1.00 87.00 87 PHE A CA 1
ATOM 661 C C . PHE A 1 87 ? 3.680 15.468 6.133 1.00 87.00 87 PHE A C 1
ATOM 663 O O . PHE A 1 87 ? 3.588 16.192 7.121 1.00 87.00 87 PHE A O 1
ATOM 670 N N . SER A 1 88 ? 3.206 15.843 4.938 1.00 84.62 88 SER A N 1
ATOM 671 C CA . SER A 1 88 ? 2.589 17.157 4.709 1.00 84.62 88 SER A CA 1
ATOM 672 C C . SER A 1 88 ? 1.197 17.321 5.327 1.00 84.62 88 SER A C 1
ATOM 674 O O . SER A 1 88 ? 0.796 18.444 5.622 1.00 84.62 88 SER A O 1
ATOM 676 N N . VAL A 1 89 ? 0.458 16.224 5.522 1.00 86.25 89 VAL A N 1
ATOM 677 C CA . VAL A 1 89 ? -0.957 16.260 5.924 1.00 86.25 89 VAL A CA 1
ATOM 678 C C . VAL A 1 89 ? -1.146 15.979 7.414 1.00 86.25 89 VAL A C 1
ATOM 680 O O . VAL A 1 89 ? -1.991 16.609 8.045 1.00 86.25 89 VAL A O 1
ATOM 683 N N . THR A 1 90 ? -0.385 15.054 8.003 1.00 79.75 90 THR A N 1
ATOM 684 C CA . THR A 1 90 ? -0.688 14.511 9.341 1.00 79.75 90 THR A CA 1
ATOM 685 C C . THR A 1 90 ? 0.158 15.098 10.472 1.00 79.75 90 THR A C 1
ATOM 687 O O . THR A 1 90 ? 0.021 14.677 11.616 1.00 79.75 90 THR A O 1
ATOM 690 N N . SER A 1 91 ? 1.000 16.107 10.200 1.00 86.81 91 SER A N 1
ATOM 691 C CA . SER A 1 91 ? 1.973 16.673 11.164 1.00 86.81 91 SER A CA 1
ATOM 692 C C . SER A 1 91 ? 2.928 15.633 11.777 1.00 86.81 91 SER A C 1
ATOM 694 O O . SER A 1 91 ? 3.592 15.915 12.773 1.00 86.81 91 SER A O 1
ATOM 696 N N . TRP A 1 92 ? 2.981 14.424 11.213 1.00 90.31 92 TRP A N 1
ATOM 697 C CA . TRP A 1 92 ? 3.837 13.340 11.679 1.00 90.31 92 TRP A CA 1
ATOM 698 C C . TRP A 1 92 ? 5.296 13.616 11.336 1.00 90.31 92 TRP A C 1
ATOM 700 O O . TRP A 1 92 ? 5.612 14.293 10.358 1.00 90.31 92 TRP A O 1
ATOM 710 N N . THR A 1 93 ? 6.209 13.051 12.116 1.00 91.69 93 THR A N 1
ATOM 711 C CA . THR A 1 93 ? 7.629 13.044 11.761 1.00 91.69 93 THR A CA 1
ATOM 712 C C . THR A 1 93 ? 7.880 12.129 10.558 1.00 91.69 93 THR A C 1
ATOM 714 O O . THR A 1 93 ? 7.098 11.229 10.248 1.00 91.69 93 THR A O 1
ATOM 717 N N . PHE A 1 94 ? 9.009 12.325 9.870 1.00 90.06 94 PHE A N 1
ATOM 718 C CA . PHE A 1 94 ? 9.396 11.484 8.731 1.00 90.06 94 PHE A CA 1
ATOM 719 C C . PHE A 1 94 ? 9.417 9.986 9.082 1.00 90.06 94 PHE A C 1
ATOM 721 O O . PHE A 1 94 ? 8.945 9.158 8.304 1.00 90.06 94 PHE A O 1
ATOM 728 N N . THR A 1 95 ? 9.931 9.641 10.266 1.00 91.19 95 THR A N 1
ATOM 729 C CA . THR A 1 95 ? 10.023 8.255 10.741 1.00 91.19 95 THR A CA 1
ATOM 730 C C . THR A 1 95 ? 8.645 7.625 10.920 1.00 91.19 95 THR A C 1
ATOM 732 O O . THR A 1 95 ? 8.447 6.479 10.527 1.00 91.19 95 THR A O 1
ATOM 735 N N . GLU A 1 96 ? 7.685 8.374 11.460 1.00 92.94 96 GLU A N 1
ATOM 736 C CA . GLU A 1 96 ? 6.310 7.907 11.666 1.00 92.94 96 GLU A CA 1
ATOM 737 C C . GLU A 1 96 ? 5.577 7.722 10.336 1.00 92.94 96 GLU A C 1
ATOM 739 O O . GLU A 1 96 ? 4.939 6.694 10.121 1.00 92.94 96 GLU A O 1
ATOM 744 N N . ALA A 1 97 ? 5.734 8.662 9.398 1.00 93.31 97 ALA A N 1
ATOM 745 C CA . ALA A 1 97 ? 5.166 8.537 8.058 1.00 93.31 97 ALA A CA 1
ATOM 746 C C . ALA A 1 97 ? 5.747 7.328 7.299 1.00 93.31 97 ALA A C 1
ATOM 748 O O . ALA A 1 97 ? 5.002 6.561 6.687 1.00 93.31 97 ALA A O 1
ATOM 749 N N . LEU A 1 98 ? 7.066 7.113 7.369 1.00 92.25 98 LEU A N 1
ATOM 750 C CA . LEU A 1 98 ? 7.721 5.950 6.765 1.00 92.25 98 LEU A CA 1
ATOM 751 C C . LEU A 1 98 ? 7.250 4.634 7.402 1.00 92.25 98 LEU A C 1
ATOM 753 O O . LEU A 1 98 ? 6.949 3.676 6.686 1.00 92.25 98 LEU A O 1
ATOM 757 N N . TYR A 1 99 ? 7.158 4.600 8.732 1.00 93.12 99 TYR A N 1
ATOM 758 C CA . TYR A 1 99 ? 6.649 3.457 9.485 1.00 93.12 99 TYR A CA 1
ATOM 759 C C . TYR A 1 99 ? 5.208 3.117 9.083 1.00 93.12 99 TYR A C 1
ATOM 761 O O . TYR A 1 99 ? 4.922 1.968 8.738 1.00 93.12 99 TYR A O 1
ATOM 769 N N . PHE A 1 100 ? 4.329 4.120 9.029 1.00 93.31 100 PHE A N 1
ATOM 770 C CA . PHE A 1 100 ? 2.942 3.950 8.612 1.00 93.31 100 PHE A CA 1
ATOM 771 C C . PHE A 1 100 ? 2.836 3.379 7.193 1.00 93.31 100 PHE A C 1
ATOM 773 O O . PHE A 1 100 ? 2.138 2.384 6.982 1.00 93.31 100 PHE A O 1
ATOM 780 N N . VAL A 1 101 ? 3.562 3.946 6.221 1.00 93.62 101 VAL A N 1
ATOM 781 C CA . VAL A 1 101 ? 3.551 3.456 4.831 1.00 93.62 101 VAL A CA 1
ATOM 782 C C . VAL A 1 101 ? 4.005 1.995 4.762 1.00 93.62 101 VAL A C 1
ATOM 784 O O . VAL A 1 101 ? 3.353 1.183 4.106 1.00 93.62 101 VAL A O 1
ATOM 787 N N . PHE A 1 102 ? 5.067 1.620 5.482 1.00 92.56 102 PHE A N 1
ATOM 788 C CA . PHE A 1 102 ? 5.551 0.239 5.512 1.00 92.56 102 PHE A CA 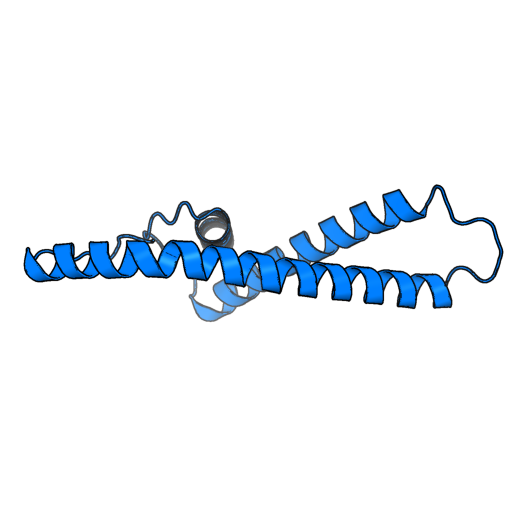1
ATOM 789 C C . PHE A 1 102 ? 4.520 -0.735 6.099 1.00 92.56 102 PHE A C 1
ATOM 791 O O . PHE A 1 102 ? 4.197 -1.744 5.465 1.00 92.56 102 PHE A O 1
ATOM 798 N N . VAL A 1 103 ? 3.973 -0.441 7.281 1.00 94.12 103 VAL A N 1
ATOM 799 C CA . VAL A 1 103 ? 2.989 -1.292 7.981 1.00 94.12 103 VAL A CA 1
ATOM 800 C C . VAL A 1 103 ? 1.697 -1.444 7.170 1.00 94.12 103 VAL A C 1
ATOM 802 O O . VAL A 1 103 ? 1.085 -2.516 7.163 1.00 94.12 103 VAL A O 1
ATOM 805 N N . SER A 1 104 ? 1.309 -0.399 6.440 1.00 93.56 104 SER A N 1
ATOM 806 C CA . SER A 1 104 ? 0.133 -0.379 5.567 1.00 93.56 104 SER A CA 1
ATOM 807 C C . SER A 1 104 ? 0.344 -1.204 4.295 1.00 93.56 104 SER A C 1
ATOM 809 O O . SER A 1 104 ? -0.446 -2.100 3.994 1.00 93.56 104 SER A O 1
ATOM 811 N N . CYS A 1 105 ? 1.432 -0.951 3.558 1.00 91.44 105 CYS A N 1
ATOM 812 C CA . CYS A 1 105 ? 1.723 -1.625 2.290 1.00 91.44 105 CYS A CA 1
ATOM 813 C C . CYS A 1 105 ? 2.075 -3.107 2.466 1.00 91.44 105 CYS A C 1
ATOM 815 O O . CYS A 1 105 ? 1.707 -3.925 1.628 1.00 91.44 105 CYS A O 1
ATOM 817 N N . SER A 1 106 ? 2.751 -3.466 3.561 1.00 91.75 106 SER A N 1
ATOM 818 C CA . SER A 1 106 ? 3.023 -4.867 3.920 1.00 91.75 106 SER A CA 1
ATOM 819 C C . SER A 1 106 ? 1.787 -5.604 4.436 1.00 91.75 106 SER A C 1
ATOM 821 O O . SER A 1 106 ? 1.843 -6.809 4.670 1.00 91.75 106 SER A O 1
ATOM 823 N N . THR A 1 107 ? 0.661 -4.902 4.605 1.00 93.06 107 THR A N 1
ATOM 824 C CA . THR A 1 107 ? -0.603 -5.411 5.156 1.00 93.06 107 THR A CA 1
ATOM 825 C C . THR A 1 107 ? -0.524 -5.909 6.604 1.00 93.06 107 THR A C 1
ATOM 827 O O . THR A 1 107 ? -1.482 -6.516 7.081 1.00 93.06 107 THR A O 1
ATOM 830 N N . VAL A 1 108 ? 0.563 -5.591 7.326 1.00 95.62 108 VAL A N 1
ATOM 831 C CA . VAL A 1 108 ? 0.708 -5.859 8.768 1.00 95.62 108 VAL A CA 1
ATOM 832 C C . VAL A 1 108 ? -0.383 -5.123 9.545 1.00 95.62 108 VAL A C 1
ATOM 834 O O . VAL A 1 108 ? -1.119 -5.744 10.306 1.00 95.62 108 VAL A O 1
ATOM 837 N N . GLY A 1 109 ? -0.536 -3.818 9.291 1.00 94.00 109 GLY A N 1
ATOM 838 C CA . GLY A 1 109 ? -1.644 -3.001 9.788 1.00 94.00 109 GLY A CA 1
ATOM 839 C C . GLY A 1 109 ? -1.827 -3.014 11.309 1.00 94.00 109 GLY A C 1
ATOM 840 O O . GLY A 1 109 ? -2.882 -3.437 11.765 1.00 94.00 109 GLY A O 1
ATOM 841 N N . PHE A 1 110 ? -0.848 -2.530 12.083 1.00 92.62 110 PHE A N 1
ATOM 842 C CA . PHE A 1 110 ? -0.948 -2.452 13.551 1.00 92.62 110 PHE A CA 1
ATOM 843 C C . PHE A 1 110 ? -2.053 -1.511 14.060 1.00 92.62 110 PHE A C 1
ATOM 845 O O . PHE A 1 110 ? -2.636 -1.777 15.107 1.00 92.62 110 PHE A O 1
ATOM 852 N N . GLY A 1 111 ? -2.345 -0.432 13.324 1.00 90.88 111 GLY A N 1
ATOM 853 C CA . GLY A 1 111 ? -3.430 0.509 13.640 1.00 90.88 111 GLY A CA 1
ATOM 854 C C . GLY A 1 111 ? -3.135 1.499 14.763 1.00 90.88 111 GLY A C 1
ATOM 855 O O . GLY A 1 111 ? -4.051 2.148 15.257 1.00 90.88 111 GLY A O 1
ATOM 856 N N . ASP A 1 112 ? -1.872 1.608 15.151 1.00 91.44 112 ASP A N 1
ATOM 857 C CA . ASP A 1 112 ? -1.307 2.652 16.005 1.00 91.44 112 ASP A CA 1
ATOM 858 C C . ASP A 1 112 ? -1.244 4.017 15.296 1.00 91.44 112 ASP A C 1
ATOM 860 O O . ASP A 1 112 ? -1.485 5.046 15.924 1.00 91.44 112 ASP A O 1
ATOM 864 N N . TYR A 1 113 ? -1.011 4.010 13.981 1.00 88.19 113 TYR A N 1
ATOM 865 C CA . TYR A 1 113 ? -1.163 5.156 13.082 1.00 88.19 113 TYR A CA 1
ATOM 866 C C . TYR A 1 113 ? -2.237 4.834 12.028 1.00 88.19 113 TYR A C 1
ATOM 868 O O . TYR A 1 113 ? -2.235 3.735 11.463 1.00 88.19 113 TYR A O 1
ATOM 876 N N . VAL A 1 114 ? -3.165 5.769 11.782 1.00 84.00 114 VAL A N 1
ATOM 877 C CA . VAL A 1 114 ? -4.296 5.643 10.835 1.00 84.00 114 VAL A CA 1
ATOM 878 C C . VAL A 1 114 ? -4.593 6.947 10.114 1.00 84.00 114 VAL A C 1
ATOM 880 O O . VAL A 1 114 ? -4.373 8.017 10.723 1.00 84.00 114 VAL A O 1
#